Protein AF-A0A378FLM7-F1 (afdb_monomer_lite)

Organism: Klebsiella pneumoniae (NCBI:txid573)

Sequence (38 aa):
MFITLLLVAVVMIMDTLSAWLRRRYIGGAAVPLYQGGR

Structure (mmCIF, N/CA/C/O backbone):
data_AF-A0A378FLM7-F1
#
_entry.id   AF-A0A378FLM7-F1
#
loop_
_atom_site.group_PDB
_atom_site.id
_atom_site.type_symbol
_atom_site.label_atom_id
_atom_site.label_alt_id
_atom_site.label_comp_id
_atom_site.label_asym_id
_atom_site.label_entity_id
_atom_site.label_seq_id
_atom_site.pdbx_PDB_ins_code
_atom_site.Cartn_x
_atom_site.Cartn_y
_atom_site.Cartn_z
_atom_site.occupancy
_atom_site.B_iso_or_equiv
_atom_site.auth_seq_id
_atom_site.auth_comp_id
_atom_site.auth_asym_id
_atom_site.auth_atom_id
_atom_site.pdbx_PDB_model_num
ATOM 1 N N . MET A 1 1 ? 13.484 7.169 -16.928 1.00 72.69 1 MET A N 1
ATOM 2 C CA . MET A 1 1 ? 12.775 6.020 -17.535 1.00 72.69 1 MET A CA 1
ATOM 3 C C . MET A 1 1 ? 12.825 4.768 -16.656 1.00 72.69 1 MET A C 1
ATOM 5 O O . MET A 1 1 ? 11.834 4.063 -16.587 1.00 72.69 1 MET A O 1
ATOM 9 N N . PHE A 1 2 ? 13.937 4.478 -15.966 1.00 82.06 2 PHE A N 1
ATOM 10 C CA . PHE A 1 2 ? 14.017 3.341 -15.031 1.00 82.06 2 PHE A CA 1
ATOM 11 C C . PHE A 1 2 ? 13.439 3.667 -13.641 1.00 82.06 2 PHE A C 1
ATOM 13 O O . PHE A 1 2 ? 12.613 2.931 -13.113 1.00 82.06 2 PHE A O 1
ATOM 20 N N . ILE A 1 3 ? 13.791 4.835 -13.086 1.00 90.75 3 ILE A N 1
ATOM 21 C CA . ILE A 1 3 ? 13.321 5.273 -11.759 1.00 90.75 3 ILE A CA 1
ATOM 22 C C . ILE A 1 3 ? 11.799 5.438 -11.670 1.00 90.75 3 ILE A C 1
ATOM 24 O O . ILE A 1 3 ? 11.203 5.249 -10.618 1.00 90.75 3 ILE A O 1
ATOM 28 N N . THR A 1 4 ? 11.159 5.733 -12.799 1.00 92.75 4 THR A N 1
ATOM 29 C CA . THR A 1 4 ? 9.705 5.835 -12.913 1.00 92.75 4 THR A CA 1
ATOM 30 C C . THR A 1 4 ? 9.024 4.487 -12.686 1.00 92.75 4 THR A C 1
ATOM 32 O O . THR A 1 4 ? 7.979 4.455 -12.052 1.00 92.75 4 THR A O 1
ATOM 35 N N . LEU A 1 5 ? 9.624 3.372 -13.122 1.00 93.56 5 LEU A N 1
ATOM 36 C CA . LEU A 1 5 ? 9.096 2.025 -12.860 1.00 93.56 5 LEU A CA 1
ATOM 37 C C . LEU A 1 5 ? 9.192 1.669 -11.377 1.00 93.56 5 LEU A C 1
ATOM 39 O O . LEU A 1 5 ? 8.257 1.106 -10.818 1.00 93.56 5 LEU A O 1
ATOM 43 N N . LEU A 1 6 ? 10.295 2.057 -10.734 1.00 94.81 6 LEU A N 1
ATOM 44 C CA . LEU A 1 6 ? 10.467 1.933 -9.287 1.00 94.81 6 LEU A CA 1
ATOM 45 C C . LEU A 1 6 ? 9.397 2.726 -8.532 1.00 94.81 6 LEU A C 1
ATOM 47 O O . LEU A 1 6 ? 8.755 2.193 -7.631 1.00 94.81 6 LEU A O 1
ATOM 51 N N . LEU A 1 7 ? 9.159 3.974 -8.941 1.00 95.00 7 LEU A N 1
ATOM 52 C CA . LEU A 1 7 ? 8.145 4.829 -8.330 1.00 95.00 7 LEU A CA 1
ATOM 53 C C . LEU A 1 7 ? 6.736 4.237 -8.494 1.00 95.00 7 LEU A C 1
ATOM 55 O O . LEU A 1 7 ? 5.976 4.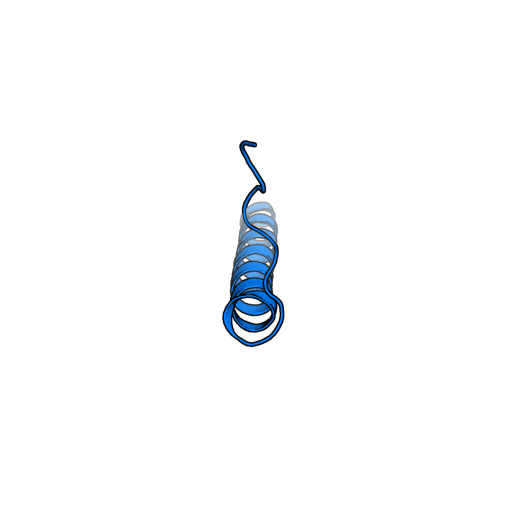176 -7.531 1.00 95.00 7 LEU A O 1
ATOM 59 N N . VAL A 1 8 ? 6.411 3.737 -9.689 1.00 95.06 8 VAL A N 1
ATOM 60 C CA . VAL A 1 8 ? 5.137 3.056 -9.962 1.00 95.06 8 VAL A CA 1
ATOM 61 C C . VAL A 1 8 ? 4.997 1.793 -9.115 1.00 95.06 8 VAL A C 1
ATOM 63 O O . VAL A 1 8 ? 3.944 1.590 -8.520 1.00 95.06 8 VAL A O 1
ATOM 66 N N . ALA A 1 9 ? 6.046 0.976 -8.996 1.00 95.31 9 ALA A N 1
ATOM 67 C CA . ALA A 1 9 ? 6.019 -0.227 -8.167 1.00 95.31 9 ALA A CA 1
ATOM 68 C C . ALA A 1 9 ? 5.733 0.103 -6.693 1.00 95.31 9 ALA A C 1
ATOM 70 O O . ALA A 1 9 ? 4.872 -0.527 -6.081 1.00 95.31 9 ALA A O 1
ATOM 71 N N . VAL A 1 10 ? 6.386 1.131 -6.141 1.00 96.06 10 VAL A N 1
ATOM 72 C CA . VAL A 1 10 ? 6.138 1.600 -4.766 1.00 96.06 10 VAL A CA 1
ATOM 73 C C . VAL A 1 10 ? 4.692 2.066 -4.590 1.00 96.06 10 VAL A C 1
ATOM 75 O O . VAL A 1 10 ? 4.036 1.677 -3.624 1.00 96.06 10 VAL A O 1
ATOM 78 N N . VAL A 1 11 ? 4.167 2.853 -5.532 1.00 94.81 11 VAL A N 1
ATOM 79 C CA . VAL A 1 11 ? 2.776 3.332 -5.487 1.00 94.81 11 VAL A CA 1
ATOM 80 C C . VAL A 1 11 ? 1.780 2.170 -5.564 1.00 94.81 11 VAL A C 1
ATOM 82 O O . VAL A 1 11 ? 0.838 2.133 -4.775 1.00 94.81 11 VAL A O 1
ATOM 85 N N . MET A 1 12 ? 2.007 1.187 -6.441 1.00 96.81 12 MET A N 1
ATOM 86 C CA . MET A 1 12 ? 1.153 -0.006 -6.560 1.00 96.81 12 MET A CA 1
ATOM 87 C C . MET A 1 12 ? 1.158 -0.848 -5.278 1.00 96.81 12 MET A C 1
ATOM 89 O O . MET A 1 12 ? 0.111 -1.338 -4.847 1.00 96.81 12 MET A O 1
ATOM 93 N N . ILE A 1 13 ? 2.319 -0.979 -4.627 1.00 95.12 13 ILE A N 1
ATOM 94 C CA . ILE A 1 13 ? 2.443 -1.652 -3.327 1.00 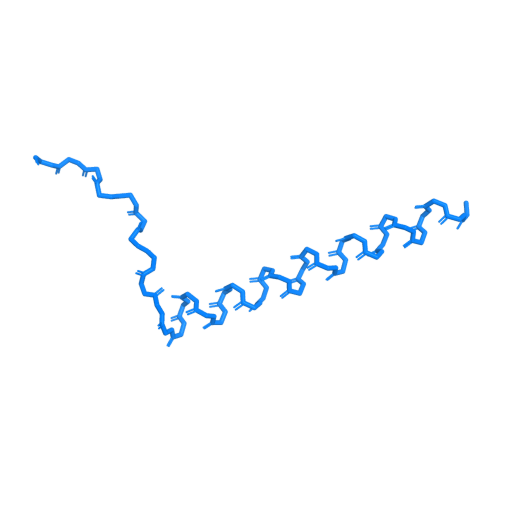95.12 13 ILE A CA 1
ATOM 95 C C . ILE A 1 13 ? 1.658 -0.889 -2.254 1.00 95.12 13 ILE A C 1
ATOM 97 O O . ILE A 1 13 ? 0.897 -1.505 -1.506 1.00 95.12 13 ILE A O 1
ATOM 101 N N . MET A 1 14 ? 1.792 0.440 -2.194 1.00 95.50 14 MET A N 1
ATOM 102 C CA . MET A 1 14 ? 1.070 1.282 -1.236 1.00 95.50 14 MET A CA 1
ATOM 103 C C . MET A 1 14 ? -0.450 1.192 -1.419 1.00 95.50 14 MET A C 1
ATOM 105 O O . MET A 1 14 ? -1.181 1.096 -0.429 1.00 95.50 14 MET A O 1
ATOM 109 N N . ASP A 1 15 ? -0.935 1.186 -2.660 1.00 90.50 15 ASP A N 1
ATOM 110 C CA . ASP A 1 15 ? -2.364 1.050 -2.954 1.00 90.50 15 ASP A CA 1
ATOM 111 C C . ASP A 1 15 ? -2.899 -0.335 -2.554 1.00 90.50 15 ASP A C 1
ATOM 113 O O . ASP A 1 15 ? -3.909 -0.445 -1.851 1.00 90.50 15 ASP A O 1
ATOM 117 N N . THR A 1 16 ? -2.149 -1.393 -2.880 1.00 88.94 16 THR A N 1
ATOM 118 C CA . THR A 1 16 ? -2.490 -2.776 -2.512 1.00 88.94 16 THR A CA 1
ATOM 119 C C . THR A 1 16 ? -2.526 -2.959 -0.998 1.00 88.94 16 THR A C 1
ATOM 121 O O . THR A 1 16 ? -3.487 -3.521 -0.468 1.00 88.94 16 THR A O 1
ATOM 124 N N . LEU A 1 17 ? -1.519 -2.438 -0.289 1.00 88.31 17 LEU A N 1
ATOM 125 C CA . LEU A 1 17 ? -1.488 -2.407 1.172 1.00 88.31 17 LEU A CA 1
ATOM 126 C C . LEU A 1 17 ? -2.692 -1.643 1.708 1.00 88.31 17 LEU A C 1
ATOM 128 O O . LEU A 1 17 ? -3.404 -2.164 2.552 1.00 88.31 17 LEU A O 1
ATOM 132 N N . SER A 1 18 ? -2.995 -0.461 1.180 1.00 85.25 18 SER A N 1
ATOM 133 C CA . SER A 1 18 ? -4.135 0.336 1.638 1.00 85.25 18 SER A CA 1
ATOM 134 C C . SER A 1 18 ? -5.471 -0.387 1.436 1.00 85.25 18 SER A C 1
ATOM 136 O O . SER A 1 18 ? -6.333 -0.343 2.312 1.00 85.25 18 SER A O 1
ATOM 138 N N . ALA A 1 19 ? -5.654 -1.096 0.320 1.00 85.50 19 ALA A N 1
ATOM 139 C CA . ALA A 1 19 ? -6.837 -1.916 0.061 1.00 85.50 19 ALA A CA 1
ATOM 140 C C . ALA A 1 19 ? -6.885 -3.188 0.928 1.00 85.50 19 ALA A C 1
ATOM 142 O O . ALA A 1 19 ? -7.970 -3.639 1.308 1.00 85.50 19 ALA A O 1
ATOM 143 N N . TRP A 1 20 ? -5.730 -3.773 1.246 1.00 8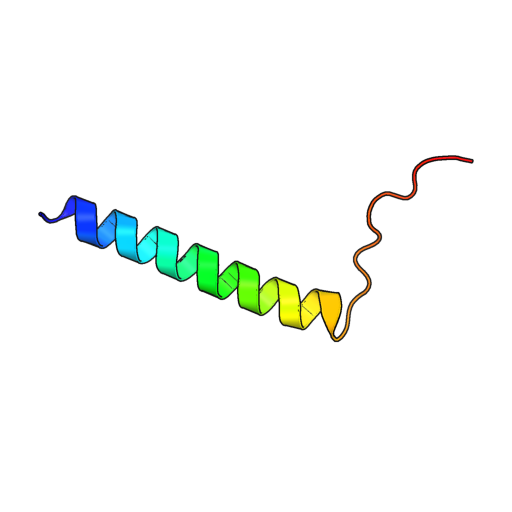5.62 20 TRP A N 1
ATOM 144 C CA . TRP A 1 20 ? -5.610 -4.920 2.147 1.00 85.62 20 TRP A CA 1
ATOM 145 C C . TRP A 1 20 ? -5.904 -4.523 3.594 1.00 85.62 20 TRP A C 1
ATOM 147 O O . TRP A 1 20 ? -6.760 -5.137 4.225 1.00 85.62 20 TRP A O 1
ATOM 157 N N . LEU A 1 21 ? -5.291 -3.439 4.078 1.00 82.00 21 LEU A N 1
ATOM 158 C CA . LEU A 1 21 ? -5.573 -2.804 5.361 1.00 82.00 21 LEU A CA 1
ATOM 159 C C . LEU A 1 21 ? -7.057 -2.438 5.454 1.00 82.00 21 LEU A C 1
ATOM 161 O O . LEU A 1 21 ? -7.707 -2.814 6.420 1.00 82.00 21 LEU A O 1
ATOM 165 N N . ARG A 1 22 ? -7.634 -1.779 4.442 1.00 76.94 22 ARG A N 1
ATOM 166 C CA . ARG A 1 22 ? -9.072 -1.463 4.425 1.00 76.94 22 ARG A CA 1
ATOM 167 C C . ARG A 1 22 ? -9.931 -2.715 4.577 1.00 76.94 22 ARG A C 1
ATOM 169 O O . ARG A 1 22 ? -10.816 -2.729 5.418 1.00 76.94 22 ARG A O 1
ATOM 176 N N . ARG A 1 23 ? -9.652 -3.796 3.846 1.00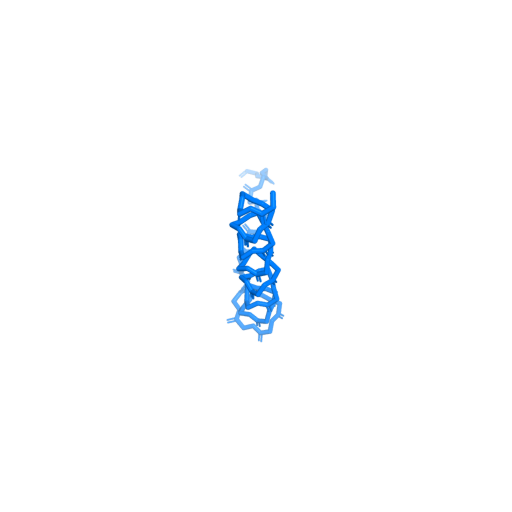 75.88 23 ARG A N 1
ATOM 177 C CA . ARG A 1 23 ? -10.395 -5.061 3.999 1.00 75.88 23 ARG A CA 1
ATOM 178 C C . ARG A 1 23 ? -10.182 -5.708 5.369 1.00 75.88 23 ARG A C 1
ATOM 180 O O . ARG A 1 23 ? -11.141 -6.185 5.972 1.00 75.88 23 ARG A O 1
ATOM 187 N N . ARG A 1 24 ? -8.952 -5.687 5.885 1.00 72.25 24 ARG A N 1
ATOM 188 C CA . ARG A 1 24 ? -8.585 -6.283 7.175 1.00 72.25 24 ARG A CA 1
ATOM 189 C C . ARG A 1 24 ? -9.161 -5.515 8.364 1.00 72.25 24 ARG A C 1
ATOM 191 O O . ARG A 1 24 ? -9.585 -6.152 9.322 1.00 72.25 24 ARG A O 1
ATOM 198 N N . TYR A 1 25 ? -9.198 -4.188 8.287 1.00 66.50 25 TYR A N 1
ATOM 199 C CA . TYR A 1 25 ? -9.597 -3.301 9.378 1.00 66.50 25 TYR A CA 1
ATOM 200 C C . TYR A 1 25 ? -11.066 -2.869 9.315 1.00 66.50 25 TYR A C 1
ATOM 202 O O . TYR A 1 25 ? -11.707 -2.767 10.352 1.00 66.50 25 TYR A O 1
ATOM 210 N N . ILE A 1 26 ? -11.646 -2.688 8.123 1.00 62.84 26 ILE A N 1
ATOM 211 C CA . ILE A 1 26 ? -13.071 -2.332 7.970 1.00 62.84 26 ILE A CA 1
ATOM 212 C C . ILE A 1 26 ? -13.956 -3.591 7.993 1.00 62.84 26 ILE A C 1
ATOM 214 O O . ILE A 1 26 ? -15.084 -3.534 8.465 1.00 62.84 26 ILE A O 1
ATOM 218 N N . GLY A 1 27 ? -13.448 -4.742 7.531 1.00 64.69 27 GLY A N 1
ATOM 219 C CA . GLY A 1 27 ? -14.198 -6.003 7.504 1.00 64.69 27 GLY A CA 1
ATOM 220 C C . GLY A 1 27 ? -14.003 -6.931 8.712 1.00 64.69 27 GLY A C 1
ATOM 221 O O . GLY A 1 27 ? -14.819 -7.827 8.897 1.00 64.69 27 GLY A O 1
ATOM 222 N N . GLY A 1 28 ? -12.948 -6.778 9.529 1.00 60.81 28 GLY A N 1
ATOM 223 C CA . GLY A 1 28 ? -12.645 -7.803 10.543 1.00 60.81 28 GLY A CA 1
ATOM 224 C C . GLY A 1 28 ? -11.638 -7.480 11.647 1.00 60.81 28 GLY A C 1
ATOM 225 O O . GLY A 1 28 ? -11.174 -8.407 12.308 1.00 60.81 28 GLY A O 1
ATOM 226 N N . ALA A 1 29 ? -11.273 -6.223 11.882 1.00 55.84 29 ALA A N 1
ATOM 227 C CA . ALA A 1 29 ? -10.502 -5.852 13.065 1.00 55.84 29 ALA A CA 1
ATOM 228 C C . ALA A 1 29 ? -10.690 -4.363 13.319 1.00 55.84 29 ALA A C 1
ATOM 230 O O . ALA A 1 29 ? -10.076 -3.544 12.641 1.00 55.84 29 ALA A O 1
ATOM 231 N N . ALA A 1 30 ? -11.526 -4.022 14.299 1.00 56.12 30 ALA A N 1
ATOM 232 C CA . ALA A 1 30 ? -11.574 -2.680 14.849 1.00 56.12 30 ALA A CA 1
ATOM 233 C C . ALA A 1 30 ? -10.163 -2.308 15.327 1.00 56.12 30 ALA A C 1
ATOM 235 O O . ALA A 1 30 ? -9.754 -2.684 16.422 1.00 56.12 30 ALA A O 1
ATOM 236 N N . VAL A 1 31 ? -9.386 -1.618 14.492 1.00 59.00 31 VAL A N 1
ATOM 237 C CA . VAL A 1 31 ? -8.252 -0.848 14.991 1.00 59.00 31 VAL A CA 1
ATOM 238 C C . VAL A 1 31 ? -8.889 0.300 15.743 1.00 59.00 31 VAL A C 1
ATOM 240 O O . VAL A 1 31 ? -9.603 1.086 15.114 1.00 59.00 31 VAL A O 1
ATOM 243 N N . PRO A 1 32 ? -8.711 0.370 17.072 1.00 57.91 32 PRO A N 1
ATOM 244 C CA . PRO A 1 32 ? -9.249 1.467 17.843 1.00 57.91 32 PRO A CA 1
ATOM 245 C C . PRO A 1 32 ? -8.588 2.739 17.317 1.00 57.91 32 PRO A C 1
ATOM 247 O O . PRO A 1 32 ? -7.405 2.997 17.543 1.00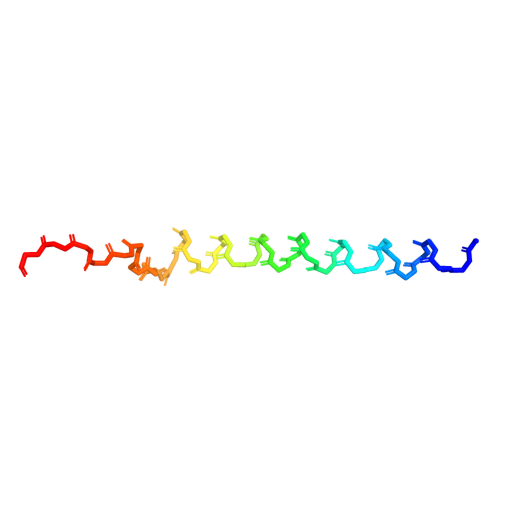 57.91 32 PRO A O 1
ATOM 250 N N . LEU A 1 33 ? -9.359 3.501 16.543 1.00 63.12 33 LEU A N 1
ATOM 251 C CA . LEU A 1 33 ? -9.075 4.881 16.199 1.00 63.12 33 LEU A CA 1
ATOM 252 C C . LEU A 1 33 ? -9.046 5.633 17.525 1.00 63.12 33 LEU A C 1
ATOM 254 O O . LEU A 1 33 ? -10.094 6.022 18.014 1.00 63.12 33 LEU A O 1
ATOM 258 N N . TYR A 1 34 ? -7.855 5.748 18.115 1.00 59.31 34 TYR A N 1
ATOM 259 C CA . TYR A 1 34 ? -7.533 6.667 19.200 1.00 59.31 34 TYR A CA 1
ATOM 260 C C . TYR A 1 34 ? -8.563 6.687 20.348 1.00 59.31 34 TYR A C 1
ATOM 262 O O . TYR A 1 34 ? -9.545 7.426 20.321 1.00 59.31 34 TYR A O 1
ATOM 270 N N . GLN A 1 35 ? -8.300 5.925 21.414 1.00 59.53 35 GLN A N 1
ATOM 271 C CA . GLN A 1 35 ? -9.004 6.073 22.693 1.00 59.53 35 GLN A CA 1
ATOM 272 C C . GLN A 1 35 ? -8.559 7.382 23.376 1.00 59.53 35 GLN A C 1
ATOM 274 O O . GLN A 1 35 ? -7.820 7.382 24.356 1.00 59.53 35 GLN A O 1
ATOM 279 N N . GLY A 1 36 ? -8.951 8.518 22.807 1.00 67.56 36 GLY A N 1
ATOM 280 C CA . GLY A 1 36 ? -8.811 9.826 23.422 1.00 67.56 36 GLY A CA 1
ATOM 281 C C . GLY A 1 36 ? -9.936 10.068 24.420 1.00 67.56 36 GLY A C 1
ATOM 282 O O . GLY A 1 36 ? -11.100 10.102 24.034 1.00 67.56 36 GLY A O 1
ATOM 283 N N . GLY A 1 37 ? -9.565 10.296 25.680 1.00 61.28 37 GLY A N 1
A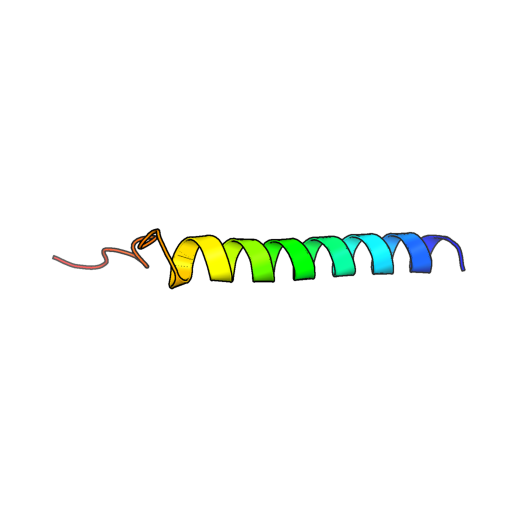TOM 284 C CA . GLY A 1 37 ? -10.377 11.034 26.646 1.00 61.28 37 GLY A CA 1
ATOM 285 C C . GLY A 1 37 ? -11.427 10.230 27.409 1.00 61.28 37 GLY A C 1
ATOM 286 O O . GLY A 1 37 ? -12.599 10.216 27.036 1.00 61.28 37 GLY A O 1
ATOM 287 N N . ARG A 1 38 ? -11.015 9.665 28.545 1.00 46.62 38 ARG A N 1
ATOM 288 C CA . ARG A 1 38 ? -11.531 9.991 29.886 1.00 46.62 38 ARG A CA 1
ATOM 289 C C . ARG A 1 38 ? -10.586 9.433 30.941 1.00 46.62 38 ARG A C 1
ATOM 291 O O . ARG A 1 38 ? -10.164 8.271 30.772 1.00 46.62 38 ARG A O 1
#

Radius of gyration: 15.6 Å; chains: 1; bounding box: 28×19×47 Å

pLDDT: mean 77.96, std 15.26, range [46.62, 96.81]

Secondary structure (DSSP, 8-state):
--HHHHHHHHHHHHHHHHHHHHHHHHHH----------

Foldseek 3Di:
DVVVVVVVVVVVVVVVVVVVCCCCCVVPNPPPPDPDDD